Protein AF-A0A6I4XFC9-F1 (afdb_monomer)

Solvent-accessible surface area (backbone atoms only — not comparable to full-atom values): 5034 Å² total; per-residue (Å²): 123,52,79,47,71,44,86,57,30,39,41,36,32,62,100,78,35,22,38,34,26,37,56,42,71,36,90,90,74,72,43,81,43,74,44,84,74,48,77,22,82,37,69,72,54,36,48,55,48,50,48,50,43,55,61,74,69,44,92,59,80,64,85,44,74,68,49,47,50,52,55,47,50,53,54,50,52,46,44,50,53,57,52,65,76,71,112

Structure (mmCIF, N/CA/C/O backbone):
data_AF-A0A6I4XFC9-F1
#
_entry.id   AF-A0A6I4XFC9-F1
#
loop_
_atom_site.group_PDB
_atom_site.id
_atom_site.type_symbol
_atom_site.label_atom_id
_atom_site.label_alt_id
_atom_site.label_comp_id
_atom_site.label_asym_id
_atom_site.label_entity_id
_atom_site.label_seq_id
_atom_site.pdbx_PDB_ins_code
_atom_site.Cartn_x
_atom_site.Cartn_y
_atom_site.Cartn_z
_atom_site.occupancy
_atom_site.B_iso_or_equiv
_atom_site.auth_seq_id
_atom_site.auth_comp_id
_atom_site.auth_asym_id
_atom_site.auth_atom_id
_atom_site.pdbx_PDB_model_num
ATOM 1 N N . MET A 1 1 ? 10.909 1.758 -15.022 1.00 73.50 1 MET A N 1
ATOM 2 C CA . MET A 1 1 ? 11.145 1.759 -13.565 1.00 73.50 1 MET A CA 1
ATOM 3 C C . MET A 1 1 ? 9.943 2.451 -12.946 1.00 73.50 1 MET A C 1
ATOM 5 O O . MET A 1 1 ? 9.702 3.600 -13.296 1.00 73.50 1 MET A O 1
ATOM 9 N N . LEU A 1 2 ? 9.121 1.726 -12.185 1.00 81.62 2 LEU A N 1
ATOM 10 C CA . LEU A 1 2 ? 7.859 2.234 -11.635 1.00 81.62 2 L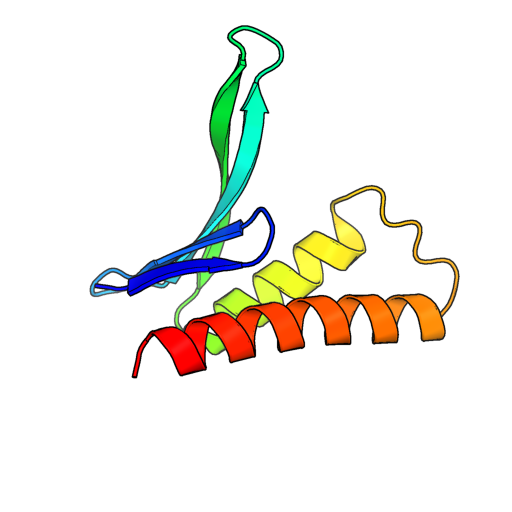EU A CA 1
ATOM 11 C C . LEU A 1 2 ? 8.135 3.060 -10.373 1.00 81.62 2 LEU A C 1
ATOM 13 O O . LEU A 1 2 ? 8.989 2.674 -9.574 1.00 81.62 2 LEU A O 1
ATOM 17 N N . ASN A 1 3 ? 7.416 4.164 -10.183 1.00 87.69 3 ASN A N 1
ATOM 18 C CA . ASN A 1 3 ? 7.405 4.940 -8.943 1.00 87.69 3 ASN A CA 1
ATOM 19 C C . ASN A 1 3 ? 6.020 5.578 -8.788 1.00 87.69 3 ASN A C 1
ATOM 21 O O . ASN A 1 3 ? 5.762 6.616 -9.387 1.0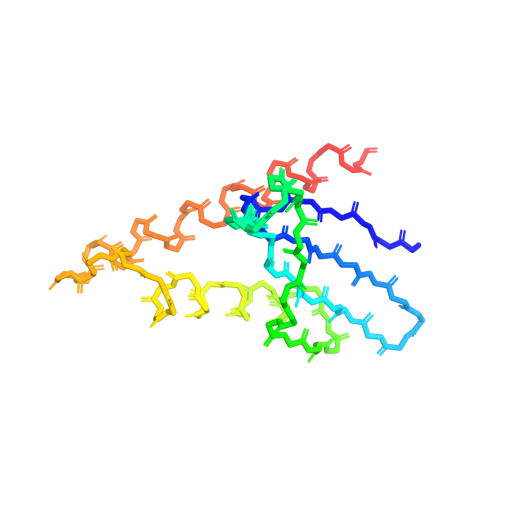0 87.69 3 ASN A O 1
ATOM 25 N N . MET A 1 4 ? 5.141 4.922 -8.035 1.00 87.94 4 MET A N 1
ATOM 26 C CA . MET A 1 4 ? 3.747 5.332 -7.826 1.00 87.94 4 MET A CA 1
ATOM 27 C C . MET A 1 4 ? 3.477 5.589 -6.351 1.00 87.94 4 MET A C 1
ATOM 29 O O . MET A 1 4 ? 4.177 5.050 -5.478 1.00 87.94 4 MET A O 1
ATOM 33 N N . ARG A 1 5 ? 2.430 6.365 -6.063 1.00 87.88 5 ARG A N 1
ATOM 34 C CA . ARG A 1 5 ? 2.049 6.689 -4.691 1.00 87.88 5 ARG A CA 1
ATOM 35 C C . ARG A 1 5 ? 0.583 6.356 -4.448 1.00 87.88 5 ARG A C 1
ATOM 37 O O . ARG A 1 5 ? -0.312 7.059 -4.871 1.00 87.88 5 ARG A O 1
ATOM 44 N N . VAL A 1 6 ? 0.342 5.301 -3.679 1.00 84.19 6 VAL A N 1
ATOM 45 C CA . VAL A 1 6 ? -1.008 4.861 -3.317 1.00 84.19 6 VAL A CA 1
ATOM 46 C C . VAL A 1 6 ? -1.242 5.208 -1.858 1.00 84.19 6 VAL A C 1
ATOM 48 O O . VAL A 1 6 ? -0.659 4.581 -0.975 1.00 84.19 6 VAL A O 1
ATOM 51 N N . LEU A 1 7 ? -2.101 6.192 -1.586 1.00 86.81 7 LEU A N 1
ATOM 52 C CA . LEU A 1 7 ? -2.307 6.726 -0.234 1.00 86.81 7 LEU A CA 1
ATOM 53 C C . LEU A 1 7 ? -0.965 7.190 0.380 1.00 86.81 7 LEU A C 1
ATOM 55 O O . LEU A 1 7 ? -0.270 8.050 -0.161 1.00 86.81 7 LEU A O 1
ATOM 59 N N . ASP A 1 8 ? -0.589 6.618 1.517 1.00 89.25 8 ASP A N 1
ATOM 60 C CA . ASP A 1 8 ? 0.678 6.829 2.204 1.00 89.25 8 ASP A CA 1
ATOM 61 C C . ASP A 1 8 ? 1.712 5.731 1.898 1.00 89.25 8 ASP A C 1
ATOM 63 O O . ASP A 1 8 ? 2.703 5.594 2.610 1.00 89.25 8 ASP A O 1
ATOM 67 N N . TYR A 1 9 ? 1.524 4.962 0.823 1.00 91.62 9 TYR A N 1
ATOM 68 C CA . TYR A 1 9 ? 2.477 3.964 0.344 1.00 91.62 9 TYR A CA 1
ATOM 69 C C . TYR A 1 9 ? 3.156 4.428 -0.940 1.00 91.62 9 TYR A C 1
ATOM 71 O O . TYR A 1 9 ? 2.514 4.835 -1.903 1.00 91.62 9 TYR A O 1
ATOM 79 N N . GLN A 1 10 ? 4.474 4.305 -0.972 1.00 93.31 10 GLN A N 1
ATOM 80 C CA . GLN A 1 10 ? 5.283 4.402 -2.171 1.00 93.31 10 GLN A CA 1
ATOM 81 C C . GLN A 1 10 ? 5.539 2.998 -2.718 1.00 93.31 10 GLN A C 1
ATOM 83 O O . GLN A 1 10 ? 6.047 2.129 -2.002 1.00 93.31 10 GLN A O 1
ATOM 88 N N . ILE A 1 11 ? 5.224 2.798 -3.995 1.00 92.06 11 ILE A N 1
ATOM 89 C CA . ILE A 1 11 ? 5.481 1.559 -4.722 1.00 92.06 11 ILE A CA 1
ATOM 90 C C . ILE A 1 11 ? 6.536 1.849 -5.784 1.00 92.06 11 ILE A C 1
ATOM 92 O O . ILE A 1 11 ? 6.286 2.602 -6.724 1.00 92.06 11 ILE A O 1
ATOM 96 N N . THR A 1 12 ? 7.712 1.244 -5.646 1.00 92.75 12 THR A N 1
ATOM 97 C CA . THR A 1 12 ? 8.786 1.340 -6.640 1.00 92.75 12 THR A CA 1
ATOM 98 C C . THR A 1 12 ? 9.068 -0.016 -7.261 1.00 92.75 12 THR A C 1
ATOM 100 O O . THR A 1 12 ? 8.912 -1.039 -6.600 1.00 92.75 12 THR A O 1
ATOM 103 N N . SER A 1 13 ? 9.487 -0.057 -8.525 1.00 91.12 13 SER A N 1
ATOM 104 C CA . SER A 1 13 ? 9.950 -1.300 -9.151 1.00 91.12 13 SER A CA 1
ATOM 105 C C . SER A 1 13 ? 11.363 -1.159 -9.693 1.00 91.12 13 SER A C 1
ATOM 107 O O . SER A 1 13 ? 11.683 -0.168 -10.351 1.00 91.12 13 SER A O 1
ATOM 109 N N . ASP A 1 14 ? 12.181 -2.178 -9.463 1.00 87.81 14 ASP A N 1
ATOM 110 C CA . ASP A 1 14 ? 13.454 -2.388 -10.147 1.00 87.81 14 ASP A CA 1
ATOM 111 C C . ASP A 1 14 ? 13.347 -3.577 -11.121 1.00 87.81 14 ASP A C 1
ATOM 113 O O . ASP A 1 14 ? 12.248 -4.043 -11.425 1.00 87.81 14 ASP A O 1
ATOM 117 N N . GLU A 1 15 ? 14.475 -4.027 -11.676 1.00 81.94 15 GLU A N 1
ATOM 118 C CA . GLU A 1 15 ? 14.517 -5.143 -12.635 1.00 81.94 15 GLU A CA 1
ATOM 119 C C . GLU A 1 15 ? 14.123 -6.496 -12.016 1.00 81.94 15 GLU A C 1
ATOM 121 O O . GLU A 1 15 ? 13.795 -7.426 -12.748 1.00 81.94 15 GLU A O 1
ATOM 126 N N . ASN A 1 16 ? 14.135 -6.615 -10.685 1.00 83.06 16 ASN A N 1
ATOM 127 C CA . ASN A 1 16 ? 13.986 -7.885 -9.976 1.00 83.06 16 ASN A CA 1
ATOM 128 C C . ASN A 1 16 ? 12.745 -7.940 -9.077 1.00 83.06 16 ASN A C 1
ATOM 130 O O . ASN A 1 16 ? 12.273 -9.031 -8.752 1.00 83.06 16 ASN A O 1
ATOM 134 N N . SER A 1 17 ? 12.241 -6.795 -8.614 1.00 90.94 17 SER A N 1
ATOM 135 C CA . SER A 1 17 ? 11.197 -6.741 -7.596 1.00 90.94 17 SER A CA 1
ATOM 136 C C . SER A 1 17 ? 10.420 -5.424 -7.565 1.00 90.94 17 SER A C 1
ATOM 138 O O . SER A 1 17 ? 10.840 -4.385 -8.076 1.00 90.94 17 SER A O 1
ATOM 140 N N . VAL A 1 18 ? 9.270 -5.476 -6.897 1.00 93.06 18 VAL A N 1
ATOM 141 C CA . VAL A 1 18 ? 8.450 -4.330 -6.518 1.00 93.06 18 VAL A CA 1
ATOM 142 C C . VAL A 1 18 ? 8.582 -4.114 -5.014 1.00 93.06 18 VAL A C 1
ATOM 144 O O . VAL A 1 18 ? 8.256 -4.992 -4.215 1.00 93.06 18 VAL A O 1
ATOM 147 N N . SER A 1 19 ? 9.057 -2.942 -4.618 1.00 94.44 19 SER A N 1
ATOM 148 C CA . SER A 1 19 ? 9.217 -2.538 -3.225 1.00 94.44 19 SER A CA 1
ATOM 149 C C . SER A 1 19 ? 8.051 -1.664 -2.791 1.00 94.44 19 SER A C 1
ATOM 151 O O . SER A 1 19 ? 7.693 -0.707 -3.474 1.00 94.44 19 SER A O 1
ATOM 153 N N . VAL A 1 20 ? 7.485 -1.968 -1.626 1.00 94.25 20 VAL A N 1
ATOM 154 C CA . VAL A 1 20 ? 6.452 -1.150 -0.989 1.00 94.25 20 VAL A CA 1
ATOM 155 C C . VAL A 1 20 ? 7.037 -0.530 0.266 1.00 94.25 20 VAL A C 1
ATOM 157 O O . VAL A 1 20 ? 7.474 -1.237 1.177 1.00 94.25 20 VAL A O 1
ATOM 160 N N . ASN A 1 21 ? 7.005 0.793 0.335 1.00 93.44 21 ASN A N 1
ATOM 161 C CA . ASN A 1 21 ? 7.399 1.557 1.506 1.00 93.44 21 ASN A CA 1
ATOM 162 C C . ASN A 1 21 ? 6.227 2.400 1.984 1.00 93.44 21 ASN A C 1
ATOM 164 O O . ASN A 1 21 ? 5.522 2.988 1.179 1.00 93.44 21 ASN A O 1
ATOM 168 N N . LYS A 1 22 ? 6.036 2.510 3.292 1.00 91.69 22 LYS A N 1
ATOM 169 C CA . LYS A 1 22 ? 5.055 3.415 3.879 1.00 91.69 22 LYS A CA 1
ATOM 170 C C . LYS A 1 22 ? 5.725 4.724 4.266 1.00 91.69 22 LYS A C 1
ATOM 172 O O . LYS A 1 22 ? 6.718 4.724 4.997 1.00 91.69 22 LYS A O 1
ATOM 177 N N . ALA A 1 23 ? 5.193 5.821 3.759 1.00 90.94 23 ALA A N 1
ATOM 178 C CA . ALA A 1 23 ? 5.582 7.165 4.122 1.00 90.94 23 ALA A CA 1
ATOM 179 C C . ALA A 1 23 ? 4.960 7.529 5.473 1.00 90.94 23 ALA A C 1
ATOM 181 O O . ALA A 1 23 ? 3.770 7.339 5.704 1.00 90.94 23 ALA A O 1
ATOM 182 N N . ARG A 1 24 ? 5.768 8.085 6.373 1.00 88.75 24 ARG A N 1
ATOM 183 C CA . ARG A 1 24 ? 5.296 8.707 7.613 1.00 88.75 24 ARG A CA 1
ATOM 184 C C . ARG A 1 24 ? 6.039 10.012 7.842 1.00 88.75 24 ARG A C 1
ATOM 186 O O . ARG A 1 24 ? 7.208 10.136 7.479 1.00 88.75 24 ARG A O 1
ATOM 193 N N . ILE A 1 25 ? 5.392 10.972 8.489 1.00 88.44 25 ILE A N 1
ATOM 194 C CA . ILE A 1 25 ? 6.067 12.198 8.915 1.00 88.44 25 ILE A CA 1
ATOM 195 C C . ILE A 1 25 ? 6.816 11.906 10.213 1.00 88.44 25 ILE A C 1
ATOM 197 O O . ILE A 1 25 ? 6.227 11.497 11.211 1.00 88.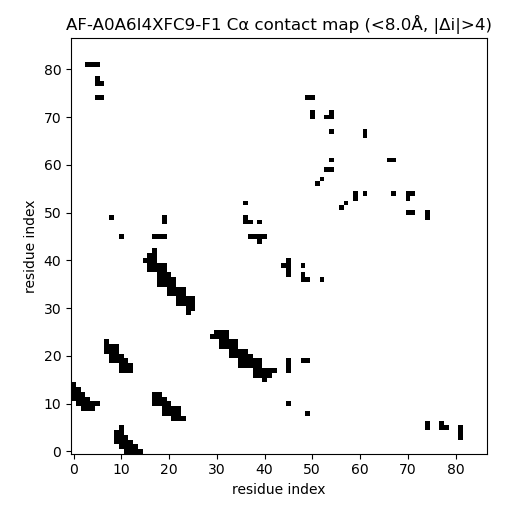44 25 ILE A O 1
ATOM 201 N N . SER A 1 26 ? 8.135 12.077 10.198 1.00 85.62 26 SER A N 1
ATOM 202 C CA . SER A 1 26 ? 8.959 11.904 11.390 1.00 85.62 26 SER A CA 1
ATOM 203 C C . SER A 1 26 ? 8.704 13.041 12.374 1.00 85.62 26 SER A C 1
ATOM 205 O O . SER A 1 26 ? 8.979 14.205 12.084 1.00 85.62 26 SER A O 1
ATOM 207 N N . GLU A 1 27 ? 8.272 12.689 13.583 1.00 85.50 27 GLU A N 1
ATOM 208 C CA . GLU A 1 27 ? 8.047 13.635 14.684 1.00 85.50 27 GLU A CA 1
ATOM 209 C C . GLU A 1 27 ? 9.315 14.412 15.073 1.00 85.50 27 GLU A C 1
ATOM 211 O O . GLU A 1 27 ? 9.239 15.519 15.596 1.00 85.50 27 GLU A O 1
ATOM 216 N N . LYS A 1 28 ? 10.503 13.860 14.792 1.00 85.19 28 LYS A N 1
ATOM 217 C CA . LYS A 1 28 ? 11.785 14.471 15.176 1.00 85.19 28 LYS A CA 1
ATOM 218 C C . LYS A 1 28 ? 12.198 15.649 14.301 1.00 85.19 28 LYS A C 1
ATOM 220 O O . LYS A 1 28 ? 12.956 16.500 14.752 1.00 85.19 28 LYS A O 1
ATOM 225 N N . ASN A 1 29 ? 11.811 15.650 13.030 1.00 88.69 29 ASN A N 1
ATOM 226 C CA . ASN A 1 29 ? 12.333 16.607 12.049 1.00 88.69 29 ASN A CA 1
ATOM 227 C C . ASN A 1 29 ? 11.292 17.085 11.027 1.00 88.69 29 ASN A C 1
ATOM 229 O O . ASN A 1 29 ? 11.652 17.842 10.130 1.00 88.69 29 ASN A O 1
ATOM 233 N N . GLY A 1 30 ? 10.037 16.637 11.133 1.00 88.19 30 GLY A N 1
ATOM 234 C CA . GLY A 1 30 ? 8.953 16.988 10.215 1.00 88.19 30 GLY A CA 1
ATOM 235 C C . GLY A 1 30 ? 9.153 16.484 8.785 1.00 88.19 30 GLY A C 1
ATOM 236 O O . GLY A 1 30 ? 8.428 16.905 7.889 1.00 88.19 30 GLY A O 1
ATOM 237 N N . LYS A 1 31 ? 10.145 15.617 8.543 1.00 88.81 31 LYS A N 1
ATOM 238 C CA . LYS A 1 31 ? 10.445 15.092 7.208 1.00 88.81 31 LYS A CA 1
ATOM 239 C C . LYS A 1 31 ? 9.717 13.783 6.965 1.00 88.81 31 LYS A C 1
ATOM 241 O O . LYS A 1 31 ? 9.541 12.980 7.881 1.00 88.81 31 LYS A O 1
ATOM 246 N N . GLU A 1 32 ? 9.356 13.563 5.710 1.00 88.56 32 GLU A N 1
ATOM 247 C CA . GLU A 1 32 ? 8.859 12.275 5.253 1.00 88.56 32 GLU A CA 1
ATOM 248 C C . GLU A 1 32 ? 9.972 11.226 5.368 1.00 88.56 32 GLU A C 1
ATOM 250 O O . GLU A 1 32 ? 11.096 11.416 4.900 1.00 88.56 32 GLU A O 1
ATOM 255 N N . VAL A 1 33 ? 9.665 10.134 6.056 1.00 90.12 33 VAL A N 1
ATOM 256 C CA . VAL A 1 33 ? 10.524 8.961 6.194 1.00 90.12 33 VAL A CA 1
ATOM 257 C C . VAL A 1 33 ? 9.758 7.741 5.728 1.00 90.12 33 VAL A C 1
ATOM 259 O O . VAL A 1 33 ? 8.577 7.570 6.026 1.00 90.12 33 VAL A O 1
ATOM 262 N N . PHE A 1 34 ? 10.467 6.871 5.027 1.00 91.06 34 PHE A N 1
ATOM 263 C CA . PHE A 1 34 ? 9.913 5.672 4.425 1.00 91.06 34 PHE A CA 1
ATOM 264 C C . PHE A 1 34 ? 10.269 4.457 5.276 1.00 91.06 34 PHE A C 1
ATOM 266 O O . PHE A 1 34 ? 11.410 4.306 5.713 1.00 91.06 34 PHE A O 1
ATOM 273 N N . SER A 1 35 ? 9.281 3.613 5.555 1.00 91.12 35 SER A N 1
ATOM 274 C CA . SER A 1 35 ? 9.456 2.348 6.273 1.00 91.12 35 SER A CA 1
ATOM 275 C C . SER A 1 35 ? 9.087 1.195 5.350 1.00 91.12 35 SER A C 1
ATOM 277 O O . SER A 1 35 ? 7.999 1.195 4.779 1.00 91.12 35 SER A O 1
ATOM 279 N N . LEU A 1 36 ? 9.990 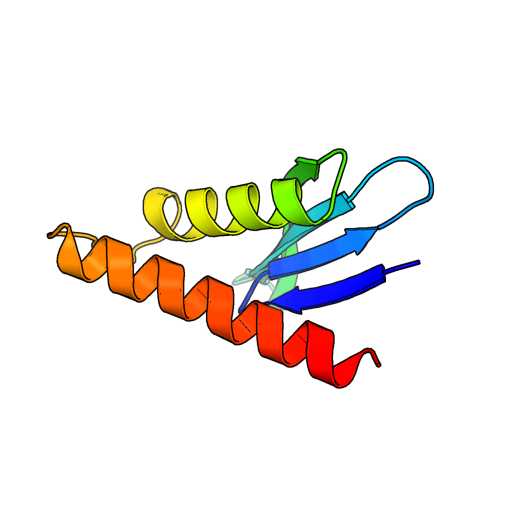0.228 5.194 1.00 92.88 36 LEU A N 1
ATOM 280 C CA . LEU A 1 36 ? 9.777 -0.914 4.311 1.00 92.88 36 LEU A CA 1
ATOM 281 C C . LEU A 1 36 ? 8.595 -1.759 4.803 1.00 92.88 36 LEU A C 1
ATOM 283 O O . LEU A 1 36 ? 8.599 -2.237 5.936 1.00 92.88 36 LEU A O 1
ATOM 287 N N . VAL A 1 37 ? 7.612 -1.960 3.927 1.00 91.69 37 VAL A N 1
ATOM 288 C CA . VAL A 1 37 ? 6.484 -2.878 4.142 1.00 91.69 37 VAL A CA 1
ATOM 289 C C . VAL A 1 37 ? 6.838 -4.262 3.609 1.00 91.69 37 VAL A C 1
ATOM 291 O O . VAL A 1 37 ? 6.583 -5.267 4.272 1.00 91.69 37 VAL A O 1
ATOM 294 N N . GLY A 1 38 ? 7.454 -4.322 2.426 1.00 92.56 38 GLY A N 1
ATOM 295 C CA . GLY A 1 38 ? 7.913 -5.575 1.843 1.00 92.56 38 GLY A CA 1
ATOM 296 C C . GLY A 1 38 ? 8.415 -5.447 0.409 1.00 92.56 38 GLY A C 1
ATOM 297 O O . GLY A 1 38 ? 8.216 -4.427 -0.254 1.00 92.56 38 GLY A O 1
ATOM 298 N N . HIS A 1 39 ? 9.041 -6.527 -0.055 1.00 94.94 39 HIS A N 1
ATOM 299 C CA . HIS A 1 39 ? 9.425 -6.735 -1.447 1.00 94.94 39 HIS A CA 1
ATOM 300 C C . HIS A 1 39 ? 8.558 -7.835 -2.048 1.00 94.94 39 HIS A C 1
ATOM 302 O O . HIS A 1 39 ? 8.324 -8.871 -1.418 1.00 94.94 39 HIS A O 1
ATOM 308 N N . TYR A 1 40 ? 8.096 -7.612 -3.270 1.00 93.81 40 TYR A N 1
ATOM 309 C CA . TYR A 1 40 ? 7.141 -8.469 -3.950 1.00 93.81 40 TYR A CA 1
ATOM 310 C C . TYR A 1 40 ? 7.606 -8.755 -5.381 1.00 93.81 40 TYR A C 1
ATOM 312 O O . TYR A 1 40 ? 8.153 -7.866 -6.027 1.00 93.81 40 TYR A O 1
ATOM 320 N N . PRO A 1 41 ? 7.380 -9.968 -5.910 1.00 90.88 41 PRO A N 1
ATOM 321 C CA . PRO A 1 41 ? 7.771 -10.305 -7.281 1.00 90.88 41 PRO A CA 1
ATOM 322 C C . PRO A 1 41 ? 7.001 -9.527 -8.355 1.00 90.88 41 PRO A C 1
ATOM 324 O O . PRO A 1 41 ? 7.514 -9.301 -9.443 1.00 90.88 41 PRO A O 1
ATOM 327 N N . THR A 1 42 ? 5.753 -9.146 -8.071 1.00 90.38 42 TH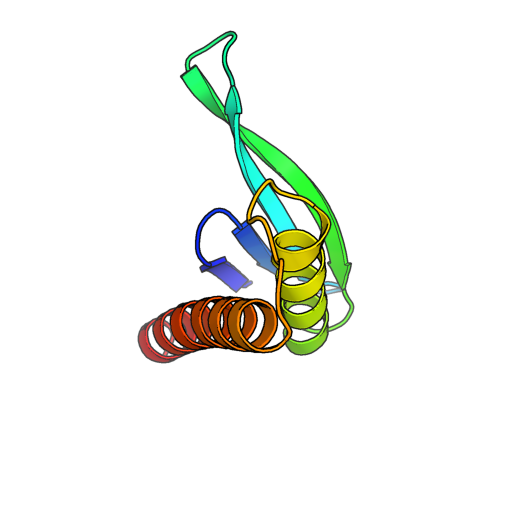R A N 1
ATOM 328 C CA . THR A 1 42 ? 4.868 -8.473 -9.028 1.00 90.38 42 THR A CA 1
ATOM 329 C C . THR A 1 42 ? 4.111 -7.328 -8.371 1.00 90.38 42 THR A C 1
ATOM 331 O O . THR A 1 42 ? 3.930 -7.295 -7.149 1.00 90.38 42 THR A O 1
ATOM 334 N N . LEU A 1 43 ? 3.612 -6.413 -9.203 1.00 87.31 43 LEU A N 1
ATOM 335 C CA . LEU A 1 43 ? 2.791 -5.290 -8.762 1.00 87.31 43 LEU A CA 1
ATOM 336 C C . LEU A 1 43 ? 1.489 -5.758 -8.092 1.00 87.31 43 LEU A C 1
ATOM 338 O O . LEU A 1 43 ? 1.100 -5.227 -7.057 1.00 87.31 43 LEU A O 1
ATOM 342 N N . GLU A 1 44 ? 0.864 -6.819 -8.606 1.00 86.94 44 GLU A N 1
ATOM 343 C CA . GLU A 1 44 ? -0.335 -7.404 -7.995 1.00 86.94 44 GLU A CA 1
ATOM 344 C C . GLU A 1 44 ? -0.061 -7.925 -6.573 1.00 86.94 44 GLU A C 1
ATOM 346 O O . GLU A 1 44 ? -0.858 -7.727 -5.653 1.00 86.94 44 GLU A O 1
ATOM 351 N N . MET A 1 45 ? 1.090 -8.567 -6.354 1.00 89.50 45 MET A N 1
ATOM 352 C CA . MET A 1 45 ? 1.476 -9.028 -5.019 1.00 89.50 45 MET A CA 1
ATOM 353 C C . MET A 1 45 ? 1.807 -7.863 -4.083 1.00 89.50 45 MET A C 1
ATOM 355 O O . MET A 1 45 ? 1.448 -7.920 -2.905 1.00 89.50 45 MET A O 1
ATOM 359 N N . ALA A 1 46 ? 2.427 -6.801 -4.604 1.00 90.94 46 ALA A N 1
ATOM 360 C CA . ALA A 1 46 ? 2.672 -5.574 -3.854 1.00 90.94 46 ALA A CA 1
ATOM 361 C C . ALA A 1 46 ? 1.366 -4.944 -3.353 1.00 90.94 46 ALA A C 1
ATOM 363 O O . ALA A 1 46 ? 1.281 -4.561 -2.186 1.00 90.94 46 ALA A O 1
ATOM 364 N N . LEU A 1 47 ? 0.314 -4.941 -4.175 1.00 87.50 47 LEU A N 1
ATOM 365 C CA . LEU A 1 47 ? -1.004 -4.447 -3.772 1.00 87.50 47 LEU A CA 1
ATOM 366 C C . LEU A 1 47 ? -1.630 -5.254 -2.654 1.00 87.50 47 LEU A C 1
ATOM 368 O O . LEU A 1 47 ? -2.139 -4.683 -1.694 1.00 87.50 47 LEU A O 1
ATOM 372 N N . ARG A 1 48 ? -1.564 -6.585 -2.742 1.00 87.88 48 ARG A N 1
ATOM 373 C CA . ARG A 1 48 ? -2.028 -7.454 -1.652 1.00 87.88 48 ARG A CA 1
ATOM 374 C C . ARG A 1 48 ? -1.242 -7.176 -0.368 1.00 87.88 48 ARG A C 1
ATOM 376 O O . ARG A 1 48 ? -1.807 -7.218 0.723 1.00 87.88 48 ARG A O 1
ATOM 383 N N . GLY A 1 49 ? 0.045 -6.851 -0.500 1.00 89.06 49 GLY A N 1
ATOM 384 C CA . GLY A 1 49 ? 0.898 -6.360 0.579 1.00 89.06 49 GLY A CA 1
ATOM 385 C C . GLY A 1 49 ? 0.387 -5.065 1.211 1.00 89.06 49 GLY A C 1
ATOM 386 O O . GLY A 1 49 ? 0.197 -5.023 2.427 1.00 89.06 49 GLY A O 1
ATOM 387 N N . VAL A 1 50 ? 0.095 -4.049 0.392 1.00 88.50 50 VAL A N 1
ATOM 388 C CA . VAL A 1 50 ? -0.492 -2.770 0.829 1.00 88.50 50 VAL A CA 1
ATOM 389 C C . VAL A 1 50 ? -1.839 -2.993 1.509 1.00 88.50 50 VAL A C 1
ATOM 391 O O . VAL A 1 50 ? -2.030 -2.531 2.627 1.00 88.50 50 VAL A O 1
ATOM 394 N N . GLN A 1 51 ? -2.751 -3.751 0.898 1.00 86.81 51 GLN A N 1
ATOM 395 C CA . GLN A 1 51 ? -4.065 -4.071 1.466 1.00 86.81 51 GLN A CA 1
ATOM 396 C C . GLN A 1 51 ? -3.939 -4.740 2.836 1.00 86.81 51 GLN A C 1
ATOM 398 O O . GLN A 1 51 ? -4.589 -4.326 3.798 1.00 86.81 51 GLN A O 1
ATOM 403 N N . LYS A 1 52 ? -3.069 -5.748 2.957 1.00 87.00 52 LYS A N 1
ATOM 404 C CA . LYS A 1 52 ? -2.814 -6.435 4.226 1.00 87.00 52 LYS A CA 1
ATOM 405 C C . LYS A 1 52 ? -2.228 -5.485 5.271 1.00 87.00 52 LYS A C 1
ATO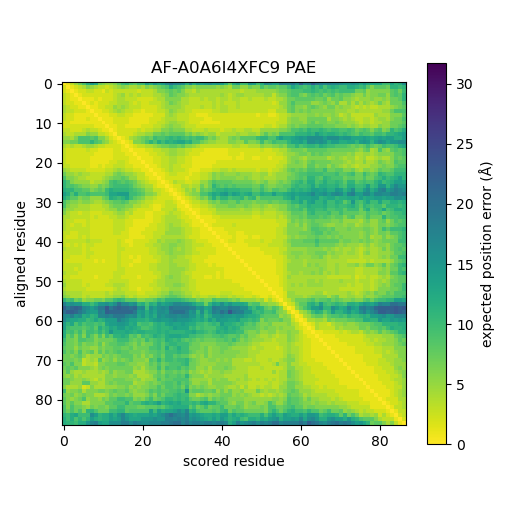M 407 O O . LYS A 1 52 ? -2.684 -5.486 6.408 1.00 87.00 52 LYS A O 1
ATOM 412 N N . HIS A 1 53 ? -1.236 -4.677 4.902 1.00 88.19 53 HIS A N 1
ATOM 413 C CA . HIS A 1 53 ? -0.612 -3.731 5.824 1.00 88.19 53 HIS A CA 1
ATOM 414 C C . HIS A 1 53 ? -1.581 -2.618 6.249 1.00 88.19 53 HIS A C 1
ATOM 416 O O . HIS A 1 53 ? -1.629 -2.261 7.418 1.00 88.19 53 HIS A O 1
ATOM 422 N N . TYR A 1 54 ? -2.397 -2.103 5.334 1.00 85.50 54 TYR A N 1
ATOM 423 C CA . TYR A 1 54 ? -3.385 -1.062 5.614 1.00 85.50 54 TYR A CA 1
ATOM 424 C C . TYR A 1 54 ? -4.505 -1.553 6.537 1.00 85.50 54 TYR A C 1
ATOM 426 O O . TYR A 1 54 ? -4.937 -0.826 7.424 1.00 85.50 54 TYR A O 1
ATOM 434 N N . THR A 1 55 ? -4.945 -2.801 6.355 1.00 80.88 55 THR A N 1
ATOM 435 C CA . THR A 1 55 ? -6.038 -3.394 7.142 1.00 80.88 55 THR A CA 1
ATOM 436 C C . THR A 1 55 ? -5.599 -3.974 8.487 1.00 80.88 55 THR A C 1
ATOM 438 O O . THR A 1 55 ? -6.417 -4.039 9.397 1.00 80.88 55 THR A O 1
ATOM 441 N N . LEU A 1 56 ? -4.339 -4.407 8.630 1.00 75.44 56 LEU A N 1
ATOM 442 C CA . LEU A 1 56 ? -3.828 -5.033 9.862 1.00 75.44 56 LEU A CA 1
ATOM 443 C C . LEU A 1 56 ? -2.821 -4.170 10.638 1.00 75.44 56 LEU A C 1
ATOM 445 O O . LEU A 1 56 ? -2.588 -4.432 11.814 1.00 75.44 56 LEU A O 1
ATOM 449 N N . GLY A 1 57 ? -2.156 -3.222 9.974 1.00 66.81 57 GLY A N 1
ATOM 450 C CA . GLY A 1 57 ? -0.954 -2.551 10.478 1.00 66.81 57 GLY A CA 1
ATOM 451 C C . GLY A 1 57 ? -1.160 -1.126 10.984 1.00 66.81 57 GLY A C 1
ATOM 452 O O . GLY A 1 57 ? -0.302 -0.628 11.707 1.00 66.81 57 GLY A O 1
ATOM 453 N N . GLU A 1 58 ? -2.273 -0.467 10.662 1.00 58.81 58 GLU A N 1
ATOM 454 C CA . GLU A 1 58 ? -2.586 0.857 11.206 1.00 58.81 58 GLU A CA 1
ATOM 455 C C . GLU A 1 58 ? -4.017 0.953 11.707 1.00 58.81 58 GLU A C 1
ATOM 457 O O . GLU A 1 58 ? -4.882 0.224 11.237 1.00 58.81 58 GLU A O 1
ATOM 462 N N . GLY A 1 59 ? -4.232 1.875 12.655 1.00 57.25 59 GLY A N 1
ATOM 463 C CA . GLY A 1 59 ? -5.445 2.123 13.444 1.00 57.25 59 GLY A CA 1
ATOM 464 C C . GLY A 1 59 ? -6.731 2.469 12.684 1.00 57.25 59 GLY A C 1
ATOM 465 O O . GLY A 1 59 ? -7.584 3.171 13.219 1.00 57.25 59 GLY A O 1
ATOM 466 N N . THR A 1 60 ? -6.897 1.971 11.461 1.00 62.34 60 THR A N 1
ATOM 467 C CA . THR A 1 60 ? -8.211 1.702 10.888 1.00 62.34 60 THR A CA 1
ATOM 468 C C . THR A 1 60 ? -8.844 0.610 11.740 1.00 62.34 60 THR A C 1
ATOM 470 O O . THR A 1 60 ? -8.509 -0.567 11.624 1.00 62.34 60 THR A O 1
ATOM 473 N N . GLU A 1 61 ? -9.718 1.003 12.657 1.00 66.50 61 GLU A N 1
ATOM 474 C CA . GLU A 1 61 ? -10.425 0.051 13.501 1.00 66.50 61 GLU A CA 1
ATOM 475 C C . GLU A 1 61 ? -11.430 -0.727 12.641 1.00 66.50 61 GLU A C 1
ATOM 477 O O . GLU A 1 61 ? -12.545 -0.283 12.374 1.00 66.50 61 GLU A O 1
ATOM 482 N N . ILE A 1 62 ? -11.007 -1.885 12.137 1.00 74.62 62 ILE A N 1
ATOM 483 C CA . ILE A 1 62 ? -11.871 -2.779 11.370 1.00 74.62 62 ILE A CA 1
ATOM 484 C C . ILE A 1 62 ? -12.681 -3.602 12.366 1.00 74.62 62 ILE A C 1
ATOM 486 O O . ILE A 1 62 ? -12.239 -4.647 12.841 1.00 74.62 62 ILE A O 1
ATOM 490 N N . GLN A 1 63 ? -13.872 -3.109 12.696 1.00 77.12 63 GLN A N 1
ATOM 491 C CA . GLN A 1 63 ? -14.780 -3.789 13.621 1.00 77.12 63 GLN A CA 1
ATOM 492 C C . GLN A 1 63 ? -15.675 -4.806 12.905 1.00 77.12 63 GLN A C 1
ATOM 494 O O . GLN A 1 63 ? -16.083 -5.805 13.501 1.00 77.12 63 GLN A O 1
ATOM 499 N N . THR A 1 64 ? -15.977 -4.581 11.622 1.00 83.06 64 THR A N 1
ATOM 500 C CA . THR A 1 64 ? -16.877 -5.440 10.847 1.00 83.06 64 THR A CA 1
ATOM 501 C C . THR A 1 64 ? -16.296 -5.864 9.498 1.00 83.06 64 THR A C 1
ATOM 503 O O . THR A 1 64 ? -15.415 -5.223 8.923 1.00 83.06 64 THR A O 1
ATOM 506 N N . ILE A 1 65 ? -16.865 -6.931 8.926 1.00 82.75 65 ILE A N 1
ATOM 507 C CA . ILE A 1 65 ? -16.569 -7.364 7.549 1.00 82.75 65 ILE A CA 1
ATOM 508 C C . ILE A 1 65 ? -16.889 -6.249 6.537 1.00 82.75 65 ILE A C 1
ATOM 510 O O . ILE A 1 65 ? -16.221 -6.144 5.509 1.00 82.75 65 ILE A O 1
ATOM 514 N N . SER A 1 66 ? -17.888 -5.401 6.812 1.00 84.69 66 SER A N 1
ATOM 515 C CA . SER A 1 66 ? -18.207 -4.273 5.933 1.00 84.69 66 SER A CA 1
ATOM 516 C C . SER A 1 66 ? -17.096 -3.226 5.927 1.00 84.69 66 SER A C 1
ATOM 518 O O . SER A 1 66 ? -16.813 -2.672 4.868 1.00 84.69 66 SER A O 1
ATOM 520 N N . ASP A 1 67 ? -16.470 -2.964 7.073 1.00 81.12 67 ASP A N 1
ATOM 521 C CA . A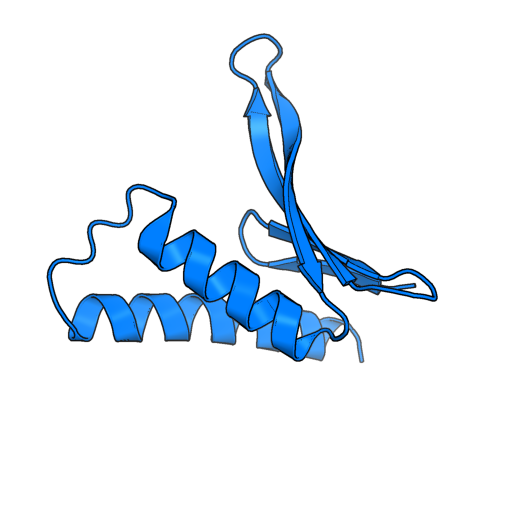SP A 1 67 ? -15.368 -2.001 7.175 1.00 81.12 67 ASP A CA 1
ATOM 52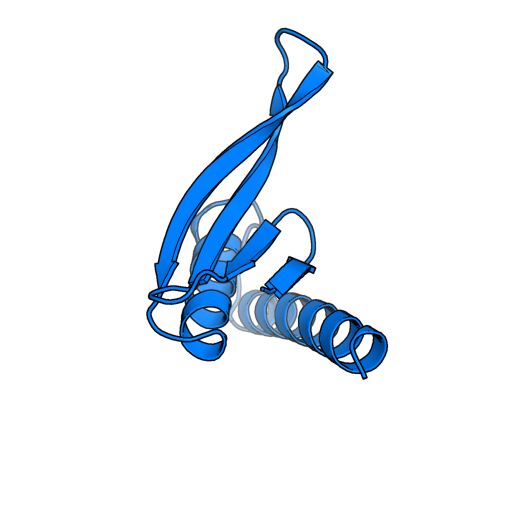2 C C . ASP A 1 67 ? -14.128 -2.535 6.463 1.00 81.12 67 ASP A C 1
ATOM 524 O O . ASP A 1 67 ? -13.455 -1.801 5.743 1.00 81.12 67 ASP A O 1
ATOM 528 N N . TYR A 1 68 ? -13.898 -3.848 6.566 1.00 81.12 68 TYR A N 1
ATOM 529 C CA . TYR A 1 68 ? -12.848 -4.525 5.814 1.00 81.12 68 TYR A CA 1
ATOM 530 C C . TYR A 1 68 ? -13.041 -4.378 4.301 1.00 81.12 68 TYR A C 1
ATOM 532 O O . TYR A 1 68 ? -12.104 -4.014 3.595 1.00 81.12 68 TYR A O 1
ATOM 540 N N . ARG A 1 69 ? -14.263 -4.597 3.794 1.00 85.06 69 ARG A N 1
ATOM 541 C CA . ARG A 1 69 ? -14.571 -4.426 2.363 1.00 85.06 69 ARG A CA 1
ATOM 542 C C . ARG A 1 69 ? -14.339 -2.994 1.889 1.00 85.06 69 ARG A C 1
ATOM 544 O O . ARG A 1 69 ? -13.646 -2.809 0.897 1.00 85.06 69 ARG A O 1
ATOM 551 N N . LYS A 1 70 ? -14.820 -1.999 2.639 1.00 85.62 70 LYS A N 1
ATOM 552 C CA . LYS A 1 70 ? -14.605 -0.578 2.319 1.00 85.62 70 LYS A CA 1
ATOM 553 C C . LYS A 1 70 ? -13.123 -0.199 2.317 1.00 85.62 70 LYS A C 1
ATOM 555 O O . LYS A 1 70 ? -12.679 0.561 1.464 1.00 85.62 70 LYS A O 1
ATOM 560 N N . ALA A 1 71 ? -12.343 -0.729 3.262 1.00 82.38 71 ALA A N 1
ATOM 561 C CA . ALA A 1 71 ? -10.903 -0.494 3.308 1.00 82.38 71 ALA A CA 1
ATOM 562 C C . ALA A 1 71 ? -10.190 -1.087 2.080 1.00 82.38 71 ALA A C 1
ATOM 564 O O . ALA A 1 71 ? -9.302 -0.446 1.522 1.00 82.38 71 ALA A O 1
ATOM 565 N N . LEU A 1 72 ? -10.597 -2.281 1.633 1.00 84.56 72 LEU A N 1
ATOM 566 C CA . LEU A 1 72 ? -10.069 -2.889 0.410 1.00 84.56 72 LEU A CA 1
ATOM 567 C C . LEU A 1 72 ? -10.452 -2.103 -0.847 1.00 84.56 72 LEU A C 1
ATOM 569 O O . LEU A 1 72 ? -9.584 -1.879 -1.689 1.00 84.56 72 LEU A O 1
ATOM 573 N N . GLU A 1 73 ? -11.711 -1.675 -0.956 1.00 87.00 73 GLU A N 1
ATOM 574 C CA . GLU A 1 73 ? -12.204 -0.842 -2.062 1.00 87.00 73 GLU A CA 1
ATOM 575 C C . GLU A 1 73 ? -11.402 0.454 -2.158 1.00 87.00 73 GLU A C 1
ATOM 577 O O . GLU A 1 73 ? -10.865 0.754 -3.217 1.00 87.00 73 GLU A O 1
ATOM 582 N N . LYS A 1 74 ? -11.182 1.145 -1.034 1.00 85.75 74 LYS A N 1
ATOM 583 C CA . LYS A 1 74 ? -10.385 2.376 -0.994 1.00 85.75 74 LYS A CA 1
ATOM 584 C C . LYS A 1 74 ? -8.954 2.188 -1.507 1.00 85.75 74 LYS A C 1
ATOM 586 O O . LYS A 1 74 ? -8.448 3.035 -2.238 1.00 85.75 74 LYS A O 1
ATOM 591 N N . VAL A 1 75 ? -8.282 1.100 -1.117 1.00 84.94 75 VAL A N 1
ATOM 592 C CA . VAL A 1 75 ? -6.932 0.802 -1.631 1.00 84.94 75 VAL A CA 1
ATOM 593 C C . VAL A 1 75 ? -6.985 0.484 -3.124 1.00 84.94 75 VAL A C 1
ATOM 595 O O . VAL A 1 75 ? -6.091 0.886 -3.863 1.00 84.94 75 VAL A O 1
ATOM 598 N N . HIS A 1 76 ? -8.016 -0.233 -3.572 1.00 85.06 76 HIS A N 1
ATOM 599 C CA . HIS A 1 76 ? -8.160 -0.602 -4.975 1.00 85.06 76 HIS A CA 1
ATOM 600 C C . HIS A 1 76 ? -8.453 0.610 -5.867 1.00 85.06 76 HIS A C 1
ATOM 602 O O . HIS A 1 76 ? -7.800 0.764 -6.889 1.00 85.06 76 HIS A O 1
ATOM 608 N N . GLU A 1 77 ? -9.364 1.495 -5.464 1.00 87.50 77 GLU A N 1
ATOM 609 C CA . GLU A 1 77 ? -9.682 2.735 -6.183 1.00 87.50 77 GL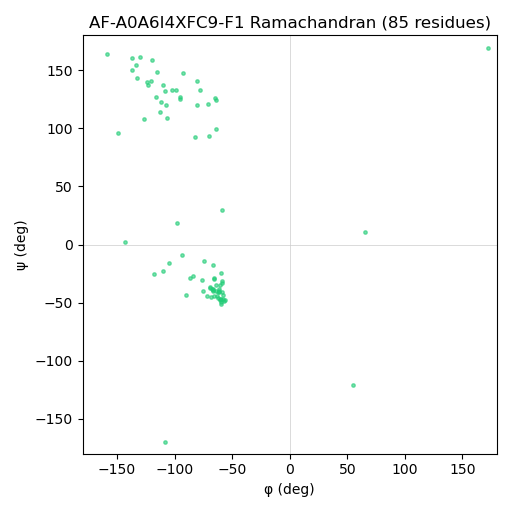U A CA 1
ATOM 610 C C . GLU A 1 77 ? -8.461 3.646 -6.298 1.00 87.50 77 GLU A C 1
ATOM 612 O O . GLU A 1 77 ? -8.127 4.087 -7.394 1.00 87.50 77 GLU A O 1
ATOM 617 N N . ALA A 1 78 ? -7.740 3.864 -5.192 1.00 81.19 78 ALA A N 1
ATOM 618 C CA . ALA A 1 78 ? -6.515 4.663 -5.207 1.00 81.19 78 ALA A CA 1
ATOM 619 C C . ALA A 1 78 ? -5.461 4.083 -6.161 1.00 81.19 78 ALA A C 1
ATOM 621 O O . ALA A 1 78 ? -4.705 4.825 -6.774 1.00 81.19 78 ALA A O 1
ATOM 622 N N . PHE A 1 79 ? -5.414 2.759 -6.299 1.00 81.69 79 PHE A N 1
ATOM 623 C CA . PHE A 1 79 ? -4.509 2.116 -7.236 1.00 81.69 79 PHE A CA 1
ATOM 624 C C . PHE A 1 79 ? -4.955 2.233 -8.698 1.00 81.69 79 PHE A C 1
ATOM 626 O O . PHE A 1 79 ? -4.111 2.431 -9.563 1.00 81.69 79 PHE A O 1
ATOM 633 N N . GLN A 1 80 ? -6.255 2.105 -8.980 1.00 82.94 80 GLN A N 1
ATOM 634 C CA . GLN A 1 80 ? -6.785 2.263 -10.339 1.00 82.94 80 GLN A CA 1
ATOM 635 C C . GLN A 1 80 ? -6.540 3.678 -10.872 1.00 82.94 80 GLN A C 1
ATOM 637 O O . GLN A 1 80 ? -6.112 3.817 -12.009 1.00 82.94 80 GLN A O 1
ATOM 642 N N . ILE A 1 81 ? -6.714 4.704 -10.032 1.00 82.56 81 ILE A N 1
ATOM 643 C CA . ILE A 1 81 ? -6.411 6.098 -10.394 1.00 82.56 81 ILE A CA 1
ATOM 644 C C . ILE A 1 81 ? -4.950 6.239 -10.838 1.00 82.56 81 ILE A C 1
ATOM 646 O O . ILE A 1 81 ? -4.677 6.770 -11.906 1.00 82.56 81 ILE A O 1
ATOM 650 N N . GLU A 1 82 ? -4.009 5.705 -10.057 1.00 78.56 82 GLU A N 1
ATOM 651 C CA . GLU A 1 82 ? -2.579 5.779 -10.392 1.00 78.56 82 GLU A CA 1
ATOM 652 C C . GLU A 1 82 ? -2.224 4.991 -11.666 1.00 78.56 82 GLU A C 1
ATOM 654 O O . GLU A 1 82 ? -1.277 5.350 -12.361 1.00 78.56 82 GLU A O 1
ATOM 659 N N . LEU A 1 83 ? -2.959 3.917 -11.986 1.00 76.75 83 LEU A N 1
ATOM 660 C CA . LEU A 1 83 ? -2.788 3.195 -13.250 1.00 76.75 83 LEU A CA 1
ATOM 661 C C . LEU A 1 83 ? -3.310 3.996 -14.445 1.00 76.75 83 LEU A C 1
ATOM 663 O O . LEU A 1 83 ? -2.625 4.053 -15.461 1.00 76.75 83 LEU A O 1
ATOM 667 N N . GLU A 1 84 ? -4.487 4.611 -14.325 1.00 78.94 84 GLU A N 1
ATOM 668 C CA . GLU A 1 84 ? -5.067 5.456 -15.376 1.00 78.94 84 GLU A CA 1
ATOM 669 C C . GLU A 1 84 ? -4.205 6.697 -15.653 1.00 78.94 84 GLU A C 1
ATOM 671 O O . GLU A 1 84 ? -4.091 7.121 -16.797 1.00 78.94 84 GLU A O 1
ATOM 676 N N . GLU A 1 85 ? -3.559 7.264 -14.630 1.00 70.62 85 GLU A N 1
ATOM 677 C CA . GLU A 1 85 ? -2.631 8.394 -14.788 1.00 70.62 85 GLU A CA 1
ATOM 678 C C . GLU A 1 85 ? -1.267 7.998 -15.391 1.00 70.62 85 GLU A C 1
ATOM 680 O O . GLU A 1 85 ? -0.498 8.873 -15.799 1.00 70.62 85 GLU A O 1
ATOM 685 N N . ALA A 1 86 ? -0.946 6.701 -15.445 1.00 58.66 86 ALA A N 1
ATOM 686 C CA . ALA A 1 86 ? 0.314 6.187 -15.980 1.00 58.66 86 ALA A CA 1
ATOM 687 C C . ALA A 1 86 ? 0.259 5.787 -17.472 1.00 58.66 86 ALA A C 1
ATOM 689 O O . ALA A 1 86 ? 1.321 5.500 -18.040 1.00 58.66 86 ALA A O 1
ATOM 690 N N . GLU A 1 87 ? -0.929 5.755 -18.090 1.00 52.59 87 GLU A N 1
ATOM 691 C CA . GLU A 1 87 ? -1.161 5.480 -19.525 1.00 52.59 87 GLU A CA 1
ATOM 692 C C . GLU A 1 87 ? -1.207 6.757 -20.385 1.00 52.59 87 GLU A C 1
ATOM 694 O O . GLU A 1 87 ? -0.661 6.707 -21.516 1.00 52.59 87 GLU A O 1
#

Foldseek 3Di:
DDWFDQPQWTWDDDPAWIWIWGWDQDPVPRDTDTHTQDTHRDPVVVLVSVLCCQVPPDPQPCPDPVSSVVSNVSSVVSVVVRVVVVD

Nearest PDB structures (foldseek):
  2iec-assembly1_B  TM=6.206E-01  e=4.473E+00  Methanopyrus kandleri
  2iec-assembly1_D  TM=6.352E-01  e=6.073E+00  Methanopyrus kandleri
  7un9-assembly1_K  TM=2.918E-01  e=8.583E-01  Sphingobacterium faecium
  6fgj-assembly1_B-3  TM=2.891E-01  e=8.074E-01  Staphylococcus aureus

Radius of gyration: 13.48 Å; Cα contacts (8 Å, |Δi|>4): 122; chains: 1; bounding box: 33×27×35 Å

Sequence (87 aa):
MLNMRVLDYQITSDENSVSVNKARISEKNGKEVFSLVGHYPTLEMALRGVQKHYTLGEGTEIQTISDYRKALEKVHEAFQIELEEAE

Organism: Enterococcus gallinarum (NCBI:txid1353)

pLDDT: mean 84.47, std 8.77, range [52.59, 94.94]

Mean predicted aligned error: 6.01 Å

Secondary structure (DSSP, 8-state):
--EEEETTEEEEE-SS-EEEEEEEE-TTTS-EEEEEEEEESSHHHHHHHHHHHHHHSSS----SHHHHHHHHHHHHHHHHHHHHTT-